Protein AF-A0A6G3X3W6-F1 (afdb_monomer_lite)

Secondary structure (DSSP, 8-state):
-TT---EEEEETTEEEEE--BTTB----SS-SS---HHHHHTT---S-TTHHHHHHHHHHHHHHGGG--SHHHHHHHT-

Sequence (79 aa):
REGFAIDLETTPAGHGWMYPTDGLLVHGNHYQAGIPAPLAAAGYRPMSSDSLVRVPRAEQGLAALRHSTGPEESRELIR

Structure (mmCIF, N/CA/C/O backbone):
data_AF-A0A6G3X3W6-F1
#
_entry.id   AF-A0A6G3X3W6-F1
#
loop_
_atom_site.group_PDB
_atom_site.id
_atom_site.type_symbol
_atom_site.label_atom_id
_atom_site.label_alt_id
_atom_site.label_comp_id
_atom_site.label_asym_id
_atom_site.label_entity_id
_atom_site.label_seq_id
_atom_site.pdbx_PDB_ins_code
_atom_site.Cartn_x
_atom_site.Cartn_y
_atom_site.Cartn_z
_atom_site.occupancy
_atom_site.B_iso_or_equiv
_atom_site.auth_seq_id
_atom_site.auth_comp_id
_atom_site.auth_asym_id
_atom_site.auth_atom_id
_atom_site.pdbx_PDB_model_num
ATOM 1 N N . ARG A 1 1 ? -10.628 12.961 -1.009 1.00 55.41 1 ARG A N 1
ATOM 2 C CA . ARG A 1 1 ? -11.752 12.079 -0.619 1.00 55.41 1 ARG A CA 1
ATOM 3 C C . ARG A 1 1 ? -11.407 11.543 0.755 1.00 55.41 1 ARG A C 1
ATOM 5 O O . ARG A 1 1 ? -10.378 10.892 0.867 1.00 55.41 1 ARG A O 1
ATOM 12 N N . GLU A 1 2 ? -12.173 11.898 1.780 1.00 74.81 2 GLU A N 1
ATOM 13 C CA . GLU A 1 2 ? -11.967 11.342 3.122 1.00 74.81 2 GLU A CA 1
ATOM 14 C C . GLU A 1 2 ? -12.167 9.822 3.083 1.00 74.81 2 GLU A C 1
ATOM 16 O O . GLU A 1 2 ? -13.007 9.328 2.328 1.00 74.81 2 GLU A O 1
ATOM 21 N N . GLY A 1 3 ? -11.336 9.081 3.818 1.00 77.75 3 GLY A N 1
ATOM 22 C CA . GLY A 1 3 ? -11.366 7.614 3.834 1.00 77.75 3 GLY A CA 1
ATOM 23 C C . GLY A 1 3 ? -10.763 6.920 2.605 1.00 77.75 3 GLY A C 1
ATOM 24 O O . GLY A 1 3 ? -10.871 5.704 2.497 1.00 77.75 3 GLY A O 1
ATOM 25 N N . PHE A 1 4 ? -10.127 7.651 1.682 1.00 88.25 4 PHE A N 1
ATOM 26 C CA . PHE A 1 4 ? -9.399 7.055 0.558 1.00 88.25 4 PHE A CA 1
ATOM 27 C C . PHE A 1 4 ? -7.891 7.121 0.799 1.00 88.25 4 PHE A C 1
ATOM 29 O O . PHE A 1 4 ? -7.355 8.200 1.048 1.00 88.25 4 PHE A O 1
ATOM 36 N N . ALA A 1 5 ? -7.217 5.980 0.682 1.00 93.50 5 ALA A N 1
ATOM 37 C CA . ALA A 1 5 ? -5.769 5.875 0.788 1.00 93.50 5 ALA A CA 1
ATOM 38 C C . ALA A 1 5 ? -5.193 5.211 -0.467 1.00 93.50 5 ALA A C 1
ATOM 40 O O . ALA A 1 5 ? -5.832 4.361 -1.088 1.00 93.50 5 ALA A O 1
ATOM 41 N N . ILE A 1 6 ? -3.987 5.627 -0.830 1.00 95.62 6 ILE A N 1
ATOM 42 C CA . ILE A 1 6 ? -3.178 5.056 -1.902 1.00 95.62 6 ILE A CA 1
ATOM 43 C C . ILE A 1 6 ? -1.729 5.082 -1.431 1.00 95.62 6 ILE A C 1
ATOM 45 O O . ILE A 1 6 ? -1.294 6.075 -0.845 1.00 95.62 6 ILE A O 1
ATOM 49 N N . ASP A 1 7 ? -1.007 3.999 -1.679 1.00 97.25 7 ASP A N 1
ATOM 50 C CA 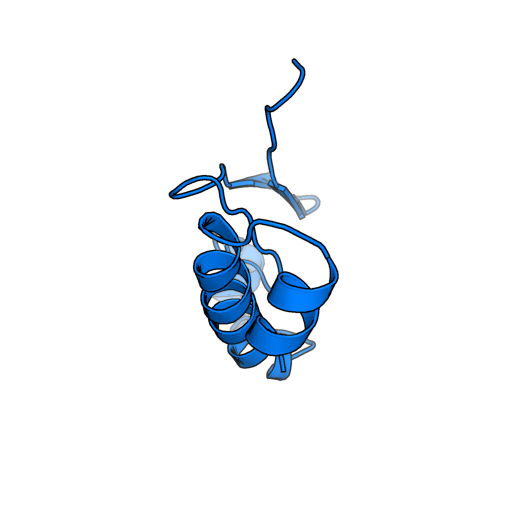. ASP A 1 7 ? 0.447 3.970 -1.563 1.00 97.25 7 ASP A CA 1
ATOM 51 C C . ASP A 1 7 ? 1.054 4.132 -2.956 1.00 97.25 7 ASP A C 1
ATOM 53 O O . ASP A 1 7 ? 0.545 3.546 -3.914 1.00 97.25 7 ASP A O 1
ATOM 57 N N . LEU A 1 8 ? 2.105 4.942 -3.078 1.00 96.81 8 LEU A N 1
ATOM 58 C CA . LEU A 1 8 ? 2.767 5.239 -4.346 1.00 96.81 8 LEU A CA 1
ATOM 59 C C . LEU A 1 8 ? 4.263 4.955 -4.222 1.00 96.81 8 LEU A C 1
ATOM 61 O O . LEU A 1 8 ? 5.007 5.693 -3.577 1.00 96.81 8 LEU A O 1
ATOM 65 N N . GLU A 1 9 ? 4.715 3.927 -4.928 1.00 96.38 9 GLU A N 1
ATOM 66 C CA . GLU A 1 9 ? 6.115 3.535 -5.005 1.00 96.38 9 GLU A CA 1
ATOM 67 C C . GLU A 1 9 ? 6.744 4.125 -6.262 1.00 96.38 9 GLU A C 1
ATOM 69 O O . GLU A 1 9 ? 6.371 3.796 -7.391 1.00 96.38 9 GLU A O 1
ATOM 74 N N . THR A 1 10 ? 7.720 5.012 -6.087 1.00 93.56 10 THR A N 1
ATOM 75 C CA . THR A 1 10 ? 8.281 5.780 -7.201 1.00 93.56 10 THR A CA 1
ATOM 76 C C . THR A 1 10 ? 9.720 5.403 -7.523 1.00 93.56 10 THR A C 1
ATOM 78 O O . THR A 1 10 ? 10.545 5.187 -6.637 1.00 93.56 10 THR A O 1
ATOM 81 N N . THR A 1 11 ? 10.048 5.437 -8.810 1.00 90.25 11 THR A N 1
ATOM 82 C CA . THR A 1 11 ? 11.410 5.527 -9.341 1.00 90.25 11 THR A CA 1
ATOM 83 C C . THR A 1 11 ? 11.467 6.634 -10.394 1.00 90.25 11 THR A C 1
ATOM 85 O O . THR A 1 11 ? 10.417 7.038 -10.900 1.00 90.25 11 THR A O 1
ATOM 88 N N . PRO A 1 12 ? 12.663 7.080 -10.815 1.00 89.31 12 PRO A N 1
ATOM 89 C CA . PRO A 1 12 ? 12.781 7.949 -11.985 1.00 89.31 12 PRO A CA 1
ATOM 90 C C . PRO A 1 12 ? 12.209 7.339 -13.278 1.00 89.31 12 PRO A C 1
ATOM 92 O O . PRO A 1 12 ? 11.842 8.076 -14.184 1.00 89.31 12 PRO A O 1
ATOM 95 N N . ALA A 1 13 ? 12.139 6.006 -13.377 1.00 84.56 13 ALA A N 1
ATOM 96 C CA . ALA A 1 13 ? 11.697 5.292 -14.576 1.00 84.56 13 ALA A CA 1
ATOM 97 C C . ALA A 1 13 ? 10.189 4.979 -14.596 1.00 84.56 13 ALA A C 1
ATOM 99 O O . ALA A 1 13 ? 9.678 4.521 -15.616 1.00 84.56 13 ALA A O 1
ATOM 100 N N . GLY A 1 14 ? 9.477 5.186 -13.486 1.00 86.81 14 GLY A N 1
ATOM 101 C CA . GLY A 1 14 ? 8.058 4.861 -13.380 1.00 86.81 14 GLY A CA 1
ATOM 102 C C . GLY A 1 14 ? 7.574 4.689 -11.944 1.00 86.81 14 GLY A C 1
ATOM 103 O O . GLY A 1 14 ? 8.352 4.774 -10.986 1.00 86.81 14 GLY A O 1
ATOM 104 N N . HIS A 1 15 ? 6.271 4.447 -11.809 1.00 92.69 15 HIS A N 1
ATOM 105 C CA . HIS A 1 15 ? 5.571 4.388 -10.529 1.00 92.69 15 HIS A CA 1
ATOM 106 C C . HIS A 1 15 ? 4.675 3.149 -10.453 1.00 92.69 15 HIS A C 1
ATOM 108 O O . HIS A 1 15 ? 4.029 2.795 -11.439 1.00 92.69 15 HIS A O 1
ATOM 114 N N . GLY A 1 16 ? 4.631 2.520 -9.282 1.00 94.25 16 GLY A N 1
ATOM 115 C CA . GLY A 1 16 ? 3.640 1.515 -8.904 1.00 94.25 16 GLY A CA 1
ATOM 116 C C . GLY A 1 16 ? 2.759 2.060 -7.786 1.00 94.25 16 GLY A C 1
ATOM 117 O O . GLY A 1 16 ? 3.158 2.981 -7.077 1.00 94.25 16 GLY A O 1
ATOM 118 N N . TRP A 1 17 ? 1.553 1.525 -7.632 1.00 96.94 17 TRP A N 1
ATOM 119 C CA . TRP A 1 17 ? 0.668 1.924 -6.544 1.00 96.94 17 TRP A CA 1
ATOM 120 C C . TRP A 1 17 ? -0.093 0.738 -5.979 1.00 96.94 17 TRP A C 1
ATOM 122 O O . TRP A 1 17 ? -0.344 -0.249 -6.670 1.00 96.94 17 TRP A O 1
ATOM 132 N N . MET A 1 18 ? -0.498 0.873 -4.722 1.0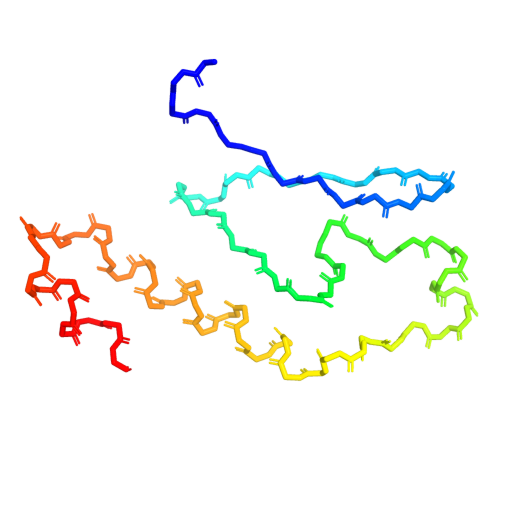0 97.75 18 MET A N 1
ATOM 133 C CA . MET A 1 18 ? -1.362 -0.082 -4.044 1.00 97.75 18 MET A CA 1
ATOM 134 C C . MET A 1 18 ? -2.564 0.636 -3.445 1.00 97.75 18 MET A C 1
ATOM 136 O O . MET A 1 18 ? -2.488 1.791 -3.020 1.00 97.75 18 MET A O 1
ATOM 140 N N . TYR A 1 19 ? -3.680 -0.080 -3.398 1.00 95.94 19 TYR A N 1
ATOM 141 C CA . TYR A 1 19 ? -4.869 0.325 -2.661 1.00 95.94 19 TYR A CA 1
ATOM 142 C C . TYR A 1 19 ? -5.005 -0.528 -1.400 1.00 95.94 19 TYR A C 1
ATOM 144 O O . TYR A 1 19 ? -4.468 -1.638 -1.358 1.00 95.94 19 TYR A O 1
ATOM 152 N N . PRO A 1 20 ? -5.738 -0.045 -0.382 1.00 94.81 20 PRO A N 1
ATOM 153 C CA . PRO A 1 20 ? -6.035 -0.852 0.784 1.00 94.81 20 PRO A CA 1
ATOM 154 C C . PRO A 1 20 ? -6.720 -2.166 0.394 1.00 94.81 20 PRO A C 1
ATOM 156 O O . PRO A 1 20 ? -7.689 -2.162 -0.367 1.00 94.81 20 PRO A O 1
ATOM 159 N N . THR A 1 21 ? -6.253 -3.272 0.962 1.00 92.88 21 THR A N 1
ATOM 160 C CA . THR A 1 21 ? -6.924 -4.575 0.902 1.00 92.88 21 THR A CA 1
ATOM 161 C C . THR A 1 21 ? -7.593 -4.809 2.247 1.00 92.88 21 THR A C 1
ATOM 163 O O . THR A 1 21 ? -6.976 -4.604 3.288 1.00 92.88 21 THR A O 1
ATOM 166 N N . ASP A 1 22 ? -8.886 -5.135 2.245 1.00 91.50 22 ASP A N 1
ATOM 167 C CA . ASP A 1 22 ? -9.686 -5.276 3.471 1.00 91.50 22 ASP A CA 1
ATOM 168 C C . ASP A 1 22 ? -9.569 -4.078 4.434 1.00 91.50 22 ASP A C 1
ATOM 170 O O . ASP A 1 22 ? -9.584 -4.215 5.658 1.00 91.50 22 ASP A O 1
ATOM 174 N N . GLY A 1 23 ? -9.482 -2.866 3.881 1.00 90.25 23 GLY A N 1
ATOM 175 C CA . GLY A 1 23 ? -9.368 -1.632 4.664 1.00 90.25 23 GLY A CA 1
ATOM 176 C C . GLY A 1 23 ? -8.000 -1.413 5.319 1.00 90.25 23 GLY A C 1
ATOM 177 O O . GLY A 1 23 ? -7.857 -0.460 6.079 1.00 90.25 23 GLY A O 1
ATOM 178 N N . LEU A 1 24 ? -7.000 -2.247 5.015 1.00 93.12 24 LEU A N 1
ATOM 179 C CA . LEU A 1 24 ? -5.623 -2.095 5.471 1.00 93.12 24 LEU A CA 1
ATOM 180 C C . LEU A 1 24 ? -4.689 -1.771 4.312 1.00 93.12 24 LEU A C 1
ATOM 182 O O . LEU A 1 24 ? -4.779 -2.347 3.232 1.00 93.12 24 LEU A O 1
ATOM 186 N N . LEU A 1 25 ? -3.760 -0.859 4.569 1.00 95.56 25 LEU A N 1
ATOM 187 C CA . LEU A 1 25 ? -2.655 -0.536 3.680 1.00 95.56 25 LEU A CA 1
ATOM 188 C C . LEU A 1 25 ? -1.391 -0.479 4.532 1.00 95.56 25 LEU A C 1
ATOM 190 O O . LEU A 1 25 ? -1.285 0.364 5.423 1.00 95.56 25 LEU A O 1
ATOM 194 N N . VAL A 1 26 ? -0.464 -1.402 4.287 1.00 96.19 26 VAL A N 1
ATOM 195 C CA . VAL A 1 26 ? 0.785 -1.528 5.042 1.00 96.19 26 VAL A CA 1
ATOM 196 C C . VAL A 1 26 ? 1.949 -1.463 4.070 1.00 96.19 26 VAL A C 1
ATOM 198 O O . VAL A 1 26 ? 1.993 -2.210 3.094 1.00 96.19 26 VAL A O 1
ATOM 201 N N . HIS A 1 27 ? 2.897 -0.574 4.356 1.00 97.38 27 HIS A N 1
ATOM 202 C CA . HIS A 1 27 ? 4.093 -0.399 3.547 1.00 97.38 27 HIS A CA 1
ATOM 203 C C . HIS A 1 27 ? 5.356 -0.530 4.407 1.00 97.38 27 HIS A C 1
ATOM 205 O O . HIS A 1 27 ? 5.427 -0.020 5.529 1.00 97.38 27 HIS A O 1
ATOM 211 N N . GLY A 1 28 ? 6.345 -1.248 3.885 1.00 95.19 28 GLY A N 1
ATOM 212 C CA . GLY A 1 28 ? 7.649 -1.454 4.496 1.00 95.19 28 GLY A CA 1
ATOM 213 C C . GLY A 1 28 ? 8.726 -0.519 3.944 1.00 95.19 28 GLY A C 1
ATOM 214 O O . GLY A 1 28 ? 8.538 0.677 3.786 1.00 95.19 28 GLY A O 1
ATOM 215 N N . ASN A 1 29 ? 9.912 -1.066 3.698 1.00 94.81 29 ASN A N 1
ATOM 216 C CA . ASN A 1 29 ? 11.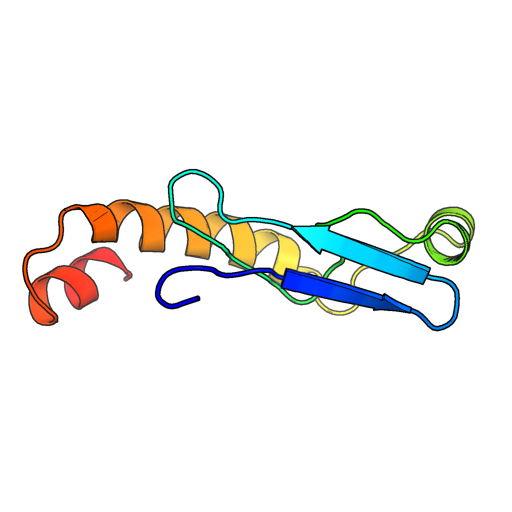035 -0.402 3.036 1.00 94.81 29 ASN A CA 1
ATOM 217 C C . ASN A 1 29 ? 11.518 -1.221 1.826 1.00 94.81 29 ASN A C 1
ATOM 219 O O . ASN A 1 29 ? 12.703 -1.208 1.484 1.00 94.81 29 ASN A O 1
ATOM 223 N N . HIS A 1 30 ? 10.609 -1.977 1.210 1.00 94.94 30 HIS A N 1
ATOM 224 C CA . HIS A 1 30 ? 10.836 -2.734 -0.017 1.00 94.94 30 HIS A CA 1
ATOM 225 C C . HIS A 1 30 ? 9.680 -2.494 -0.990 1.00 94.94 30 HIS A C 1
ATOM 227 O O . HIS A 1 30 ? 8.599 -2.107 -0.561 1.00 94.94 30 HIS A O 1
ATOM 233 N N . TYR A 1 31 ? 9.914 -2.726 -2.285 1.00 94.56 31 TYR A N 1
ATOM 234 C CA . TYR A 1 31 ? 8.860 -2.607 -3.294 1.00 94.56 31 TYR A CA 1
ATOM 235 C C . TYR A 1 31 ? 7.823 -3.720 -3.108 1.00 94.56 31 TYR A C 1
ATOM 237 O O . TYR A 1 31 ? 8.175 -4.902 -3.153 1.00 94.56 31 TYR A O 1
ATOM 245 N N . GLN A 1 32 ? 6.563 -3.339 -2.931 1.00 95.31 32 GLN A N 1
ATOM 246 C CA . GLN A 1 32 ? 5.402 -4.212 -2.772 1.00 95.31 32 GLN A CA 1
ATOM 247 C C . GLN A 1 32 ? 4.438 -4.088 -3.962 1.00 95.31 32 GLN A C 1
ATOM 249 O O . GLN A 1 32 ? 3.817 -5.081 -4.340 1.00 95.31 32 GLN A O 1
ATOM 254 N N . ALA A 1 33 ? 4.377 -2.924 -4.623 1.00 95.19 33 ALA A N 1
ATOM 255 C CA . ALA A 1 33 ? 3.593 -2.725 -5.850 1.00 95.19 33 ALA A CA 1
ATOM 256 C C . ALA A 1 33 ? 4.209 -3.429 -7.079 1.00 95.19 33 ALA A C 1
ATOM 258 O O . ALA A 1 33 ? 3.572 -3.553 -8.127 1.0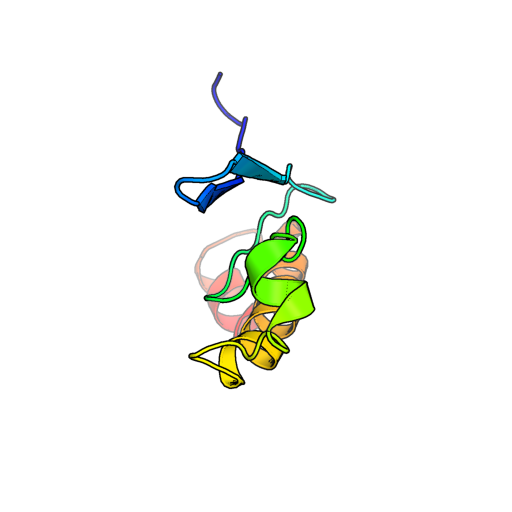0 95.19 33 ALA A O 1
ATOM 259 N N . GLY A 1 34 ? 5.457 -3.885 -6.951 1.00 92.50 34 GLY A N 1
ATOM 260 C CA . GLY A 1 34 ? 6.210 -4.618 -7.963 1.00 92.50 34 GLY A CA 1
ATOM 261 C C . GLY A 1 34 ? 7.642 -4.102 -8.076 1.00 92.50 34 GLY A C 1
ATOM 262 O O . GLY A 1 34 ? 7.895 -2.904 -7.985 1.00 92.50 34 GLY A O 1
ATOM 263 N N . ILE A 1 35 ? 8.602 -5.005 -8.292 1.00 90.75 35 ILE A N 1
ATOM 264 C CA . ILE A 1 35 ? 10.009 -4.616 -8.441 1.00 90.75 35 ILE A CA 1
ATOM 265 C C . ILE A 1 35 ? 10.191 -3.926 -9.806 1.00 90.75 35 ILE A C 1
ATOM 267 O O . ILE A 1 35 ? 9.916 -4.549 -10.836 1.00 90.75 35 ILE A O 1
ATOM 271 N N . PRO A 1 36 ? 10.707 -2.684 -9.856 1.00 89.00 36 PRO A N 1
ATOM 272 C CA . PRO A 1 36 ? 10.999 -2.001 -11.114 1.00 89.00 36 PRO A CA 1
ATOM 273 C C . PRO A 1 36 ? 11.927 -2.833 -12.012 1.00 89.00 36 PRO A C 1
ATOM 275 O O . PRO A 1 36 ? 12.956 -3.326 -11.547 1.00 89.00 36 PRO A O 1
ATOM 278 N N . ALA A 1 37 ? 11.611 -2.953 -13.307 1.00 88.56 37 ALA A N 1
ATOM 279 C CA . ALA A 1 37 ? 12.342 -3.827 -14.236 1.00 88.56 37 ALA A CA 1
ATOM 280 C C . ALA A 1 37 ? 13.877 -3.626 -14.243 1.00 88.56 37 ALA A C 1
ATOM 282 O O . ALA A 1 37 ? 14.592 -4.632 -14.226 1.00 88.56 37 ALA A O 1
ATOM 283 N N . PRO A 1 38 ? 14.418 -2.387 -14.182 1.00 87.25 38 PRO A N 1
ATOM 284 C CA . PRO A 1 38 ? 15.865 -2.183 -14.080 1.00 87.25 38 PRO A CA 1
ATOM 285 C C . PRO A 1 38 ? 16.478 -2.789 -12.808 1.00 87.25 38 PRO A C 1
ATOM 287 O O . PRO A 1 38 ? 17.577 -3.333 -12.851 1.00 87.25 38 PRO A O 1
ATOM 290 N N .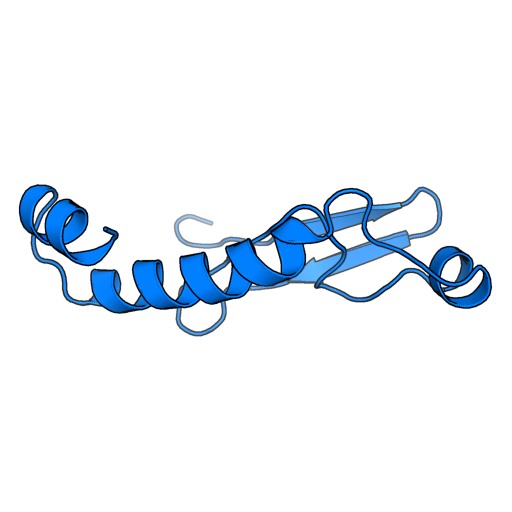 LEU A 1 39 ? 15.761 -2.731 -11.680 1.00 87.62 39 LEU A N 1
ATOM 291 C CA . LEU A 1 39 ? 16.203 -3.322 -10.414 1.00 87.62 39 LEU A CA 1
ATOM 292 C C . LEU A 1 39 ? 16.063 -4.846 -10.426 1.00 87.62 39 LEU A C 1
ATOM 294 O O . LEU A 1 39 ? 16.943 -5.543 -9.926 1.00 87.62 39 LEU A O 1
ATOM 298 N N . ALA A 1 40 ? 14.990 -5.371 -11.022 1.00 88.44 40 ALA A N 1
ATOM 299 C CA . ALA A 1 40 ? 14.789 -6.809 -11.168 1.00 88.44 40 ALA A CA 1
ATOM 300 C C . ALA A 1 40 ? 15.922 -7.451 -11.989 1.00 88.44 40 ALA A C 1
ATOM 302 O O . ALA A 1 40 ? 16.499 -8.449 -11.560 1.00 88.44 40 ALA A O 1
ATOM 303 N N . ALA A 1 41 ? 16.304 -6.831 -13.113 1.00 89.50 41 ALA A N 1
ATOM 304 C CA . ALA A 1 41 ? 17.401 -7.294 -13.966 1.00 89.50 41 ALA A CA 1
ATOM 305 C C . ALA A 1 41 ? 18.770 -7.287 -13.257 1.00 89.50 41 ALA A C 1
ATOM 307 O O . ALA A 1 41 ? 19.624 -8.117 -13.559 1.00 89.50 41 ALA A O 1
ATOM 308 N N . ALA A 1 42 ? 18.969 -6.380 -12.297 1.00 90.56 42 ALA A N 1
ATOM 309 C CA . ALA A 1 42 ? 20.192 -6.279 -11.500 1.00 90.56 42 ALA A CA 1
ATOM 310 C C . ALA A 1 42 ? 20.208 -7.201 -10.263 1.00 90.56 42 ALA A C 1
ATOM 312 O O . ALA A 1 42 ? 21.164 -7.166 -9.487 1.00 90.56 42 ALA A O 1
ATOM 313 N N . GLY A 1 43 ? 19.168 -8.017 -10.056 1.00 87.88 43 GLY A N 1
ATOM 314 C CA . GLY A 1 43 ? 19.062 -8.893 -8.890 1.00 87.88 43 GLY A CA 1
ATOM 315 C C . GLY A 1 43 ? 18.724 -8.124 -7.615 1.00 87.88 43 GLY A C 1
ATOM 316 O O . GLY A 1 43 ? 19.480 -8.169 -6.645 1.00 87.88 43 GLY A O 1
ATOM 317 N N . TYR A 1 44 ? 17.593 -7.411 -7.637 1.00 89.12 44 TYR A N 1
ATOM 318 C CA . TYR A 1 44 ? 17.077 -6.613 -6.523 1.00 89.12 44 TYR A CA 1
ATOM 319 C C . TYR A 1 44 ? 17.221 -7.302 -5.159 1.00 89.12 44 TYR A C 1
ATOM 321 O O . TYR A 1 44 ? 16.792 -8.438 -4.952 1.00 89.12 44 TYR A O 1
ATOM 329 N N . ARG A 1 45 ? 17.785 -6.557 -4.206 1.00 88.81 45 ARG A N 1
ATOM 330 C CA . ARG A 1 45 ? 17.855 -6.912 -2.789 1.00 88.81 45 ARG A CA 1
ATOM 331 C C . ARG A 1 45 ? 17.321 -5.732 -1.982 1.00 88.81 45 ARG A C 1
ATOM 333 O O . ARG A 1 45 ? 17.866 -4.635 -2.125 1.00 88.81 45 ARG A O 1
ATOM 340 N N . PRO A 1 46 ? 16.292 -5.920 -1.142 1.00 87.94 46 PRO A N 1
ATOM 341 C CA . PRO A 1 46 ? 15.860 -4.875 -0.227 1.00 87.94 46 PRO A CA 1
ATOM 342 C C . PRO A 1 46 ? 17.030 -4.408 0.641 1.00 87.94 46 PRO A C 1
ATOM 344 O O . PRO A 1 46 ? 17.751 -5.236 1.198 1.00 87.94 46 PRO A O 1
ATOM 347 N N . MET A 1 47 ? 17.206 -3.091 0.790 1.00 85.38 47 MET A N 1
ATOM 348 C CA . MET A 1 47 ? 18.232 -2.555 1.698 1.00 85.38 47 MET A CA 1
ATOM 349 C C . MET A 1 47 ? 17.967 -2.953 3.155 1.00 85.38 47 MET A C 1
ATOM 351 O O . MET A 1 47 ? 18.897 -3.146 3.930 1.00 85.38 47 MET A O 1
ATOM 355 N N . SER A 1 48 ? 16.691 -3.111 3.508 1.00 87.56 48 SER A N 1
ATOM 356 C CA . SER A 1 48 ? 16.213 -3.564 4.811 1.00 87.56 48 SER A CA 1
ATOM 357 C C . SER A 1 48 ? 15.489 -4.895 4.613 1.00 87.56 48 SER A C 1
ATOM 359 O O . SER A 1 48 ? 14.299 -4.940 4.307 1.00 87.56 48 SER A O 1
ATOM 361 N N . SER A 1 49 ? 16.225 -6.003 4.728 1.00 88.69 49 SER A N 1
ATOM 362 C CA . SER A 1 49 ? 15.648 -7.353 4.613 1.00 88.69 49 SER A CA 1
ATOM 363 C C . SER A 1 49 ? 14.657 -7.660 5.741 1.00 88.69 49 SER A C 1
ATOM 365 O O . SER A 1 49 ? 13.683 -8.376 5.526 1.00 88.69 49 SER A O 1
ATOM 367 N N . ASP A 1 50 ? 14.832 -7.039 6.911 1.00 94.69 50 ASP A N 1
ATOM 368 C CA . ASP A 1 50 ? 13.881 -7.078 8.024 1.00 94.69 50 ASP A CA 1
ATOM 369 C C . ASP A 1 50 ? 12.503 -6.516 7.637 1.00 94.69 50 ASP A C 1
ATOM 371 O O . ASP A 1 50 ? 11.488 -6.933 8.198 1.00 94.69 50 ASP A O 1
ATOM 375 N N . SER A 1 51 ? 12.430 -5.647 6.622 1.00 94.31 51 SER A N 1
ATOM 376 C CA . SER A 1 51 ? 11.157 -5.169 6.093 1.00 94.31 51 SER A CA 1
ATOM 377 C C . SER A 1 51 ? 10.265 -6.292 5.567 1.00 94.31 51 SER A C 1
ATOM 379 O O . SER A 1 51 ? 9.046 -6.150 5.650 1.00 94.31 51 SER A O 1
ATOM 381 N N . LEU A 1 52 ? 10.840 -7.383 5.051 1.00 93.19 52 LEU A N 1
ATOM 382 C CA . LEU A 1 52 ? 10.082 -8.541 4.566 1.00 93.19 52 LEU A CA 1
ATOM 383 C C . LEU A 1 52 ? 9.362 -9.269 5.710 1.00 93.19 52 LEU A C 1
ATOM 385 O O . LEU A 1 52 ? 8.370 -9.950 5.483 1.00 93.19 52 LEU A O 1
ATOM 389 N N . VAL A 1 53 ? 9.849 -9.113 6.945 1.00 95.00 53 VAL A N 1
ATOM 390 C CA . VAL A 1 53 ? 9.237 -9.681 8.154 1.00 95.00 53 VAL A CA 1
ATOM 391 C C . VAL A 1 53 ? 8.294 -8.676 8.813 1.00 95.00 53 VAL A C 1
ATOM 393 O O . VAL A 1 53 ? 7.225 -9.053 9.289 1.00 95.00 53 VAL A O 1
ATOM 396 N N . ARG A 1 54 ? 8.672 -7.391 8.849 1.00 94.94 54 ARG A N 1
ATOM 397 C CA . ARG A 1 54 ? 7.871 -6.340 9.495 1.00 94.94 54 ARG A CA 1
ATOM 398 C C . ARG A 1 54 ? 6.520 -6.123 8.825 1.00 94.94 54 ARG A C 1
ATOM 400 O O . ARG A 1 54 ? 5.549 -5.940 9.546 1.00 94.94 54 ARG A O 1
ATOM 407 N N . VAL A 1 55 ? 6.448 -6.168 7.492 1.00 96.12 55 VAL A N 1
ATOM 408 C CA . VAL A 1 55 ? 5.191 -5.950 6.753 1.00 96.12 55 VAL A CA 1
ATOM 409 C C . VAL A 1 55 ? 4.117 -6.981 7.117 1.00 96.12 55 VAL A C 1
ATOM 411 O O . VAL A 1 55 ? 3.102 -6.564 7.671 1.00 96.12 55 VAL A O 1
ATOM 414 N N . PRO A 1 56 ? 4.325 -8.304 6.948 1.00 95.00 56 PRO A N 1
ATOM 415 C CA . PRO A 1 56 ? 3.288 -9.281 7.283 1.00 95.00 56 PRO A CA 1
ATOM 416 C C . PRO A 1 56 ? 2.947 -9.300 8.780 1.00 95.00 56 PRO A C 1
ATOM 418 O O . PRO A 1 56 ? 1.805 -9.564 9.148 1.00 95.00 56 PRO A O 1
ATOM 421 N N . ARG A 1 57 ? 3.902 -8.985 9.670 1.00 94.38 57 ARG A N 1
ATOM 422 C CA . ARG A 1 57 ? 3.619 -8.847 11.110 1.00 94.38 57 ARG A CA 1
ATOM 423 C C . ARG A 1 57 ? 2.740 -7.638 11.418 1.00 94.38 57 ARG A C 1
ATOM 425 O O . ARG A 1 57 ? 1.808 -7.753 12.207 1.00 94.38 57 ARG A O 1
ATOM 432 N N . ALA A 1 58 ? 3.033 -6.494 10.804 1.00 93.75 58 ALA A N 1
ATOM 433 C CA . ALA A 1 58 ? 2.225 -5.294 10.959 1.00 93.75 58 ALA A CA 1
ATOM 434 C C . ALA A 1 58 ? 0.819 -5.505 10.386 1.00 93.75 58 ALA A C 1
ATOM 436 O O . ALA A 1 58 ? -0.149 -5.147 11.045 1.00 93.75 58 ALA A O 1
ATOM 437 N N . GLU A 1 59 ? 0.688 -6.147 9.222 1.00 94.88 59 GLU A N 1
ATOM 438 C CA . GLU A 1 59 ? -0.614 -6.517 8.650 1.00 94.88 59 GLU A CA 1
ATOM 439 C C . GLU A 1 59 ? -1.432 -7.388 9.607 1.00 94.88 59 GLU A C 1
ATOM 441 O O . GLU A 1 59 ? -2.585 -7.066 9.885 1.00 94.88 59 GLU A O 1
ATOM 446 N N . GLN A 1 60 ? -0.833 -8.443 10.168 1.00 92.69 60 GLN A N 1
ATOM 447 C CA . GLN A 1 60 ? -1.503 -9.320 11.135 1.00 92.69 60 GLN A CA 1
ATOM 448 C C . GLN A 1 60 ? -1.950 -8.565 12.394 1.00 92.69 60 GLN A C 1
ATOM 450 O O . GLN A 1 60 ? -3.102 -8.693 12.809 1.00 92.69 60 GLN A O 1
ATOM 455 N N . GLY A 1 61 ? -1.063 -7.755 12.982 1.00 91.94 61 GLY A N 1
ATOM 456 C CA . GLY A 1 61 ? -1.381 -6.969 14.176 1.00 91.94 61 GLY A CA 1
ATOM 457 C C . GLY A 1 61 ? -2.467 -5.921 13.920 1.00 91.94 61 GLY A C 1
ATOM 458 O O . GLY A 1 61 ? -3.390 -5.777 14.716 1.00 91.94 61 GLY A O 1
ATOM 459 N N . LEU A 1 62 ? -2.408 -5.225 12.780 1.00 92.56 62 LEU A N 1
ATOM 460 C CA . LEU A 1 62 ? -3.402 -4.220 12.398 1.00 92.56 62 LEU A CA 1
ATOM 461 C C . LEU A 1 62 ? -4.753 -4.847 12.030 1.00 92.56 62 LEU A C 1
ATOM 463 O O . LEU A 1 62 ? -5.791 -4.261 12.327 1.00 92.56 62 LEU A O 1
ATOM 467 N N . ALA A 1 63 ? -4.770 -6.046 11.442 1.00 92.69 63 ALA A N 1
ATOM 468 C CA . ALA A 1 63 ? -6.008 -6.769 11.155 1.00 92.69 63 ALA A CA 1
ATOM 469 C C . ALA A 1 63 ? -6.794 -7.104 12.426 1.00 92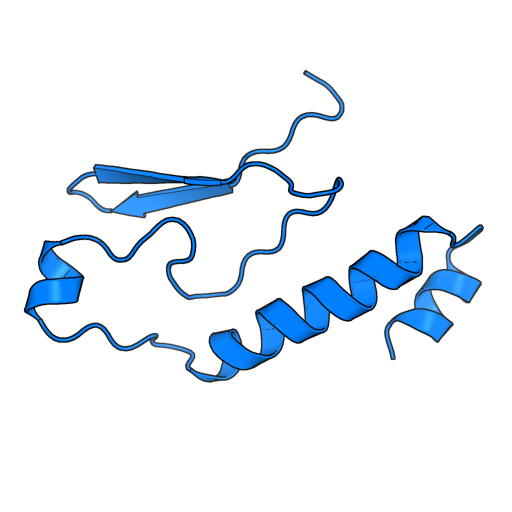.69 63 ALA A C 1
ATOM 471 O O . ALA A 1 63 ? -8.020 -6.973 12.433 1.00 92.69 63 ALA A O 1
ATOM 472 N N . ALA A 1 64 ? -6.105 -7.444 13.520 1.00 90.31 64 ALA A N 1
ATOM 473 C CA . ALA A 1 64 ? -6.746 -7.682 14.812 1.00 90.31 64 ALA A CA 1
ATOM 474 C C . ALA A 1 64 ? -7.454 -6.431 15.370 1.00 90.31 64 ALA A C 1
ATOM 476 O O . ALA A 1 64 ? -8.457 -6.550 16.071 1.00 90.31 64 ALA A O 1
ATOM 477 N N . LEU A 1 65 ? -7.001 -5.226 15.006 1.00 90.19 65 LEU A N 1
ATOM 478 C CA . LEU A 1 65 ? -7.590 -3.972 15.487 1.00 90.19 65 LEU A CA 1
ATOM 479 C C . LEU A 1 65 ? -8.945 -3.639 14.889 1.00 90.19 65 LEU A C 1
ATOM 481 O O . LEU A 1 65 ? -9.639 -2.778 15.424 1.00 90.19 65 LEU A O 1
ATOM 485 N N . ARG A 1 66 ? -9.340 -4.294 13.794 1.00 85.50 66 ARG A N 1
ATOM 486 C CA . ARG A 1 66 ? -10.613 -4.024 13.113 1.00 85.50 66 ARG A CA 1
ATOM 487 C C . ARG A 1 66 ? -11.820 -4.118 14.054 1.00 85.50 66 ARG A C 1
ATOM 489 O O . ARG A 1 66 ? -12.829 -3.461 13.813 1.00 85.50 66 ARG A O 1
ATOM 496 N N . HIS A 1 67 ? -11.716 -4.940 15.094 1.00 83.69 67 HIS A N 1
ATOM 497 C CA . HIS A 1 67 ? -12.774 -5.165 16.076 1.00 83.69 67 HIS A CA 1
ATOM 498 C C . HIS A 1 67 ? -12.519 -4.484 17.424 1.00 83.69 67 HIS A C 1
ATOM 500 O O . HIS A 1 67 ? -13.361 -4.592 18.310 1.00 83.69 67 HIS A O 1
ATOM 506 N N . SER A 1 68 ? -11.397 -3.774 17.566 1.00 88.94 68 SER A N 1
ATOM 507 C CA . SER A 1 68 ? -11.070 -3.057 18.793 1.00 88.94 68 SER A CA 1
ATOM 508 C C . SER A 1 68 ? -12.038 -1.899 19.013 1.00 88.94 68 SER A C 1
ATOM 510 O O . SER A 1 68 ? -12.353 -1.129 18.102 1.00 88.94 68 SER A O 1
ATOM 512 N N . THR A 1 69 ? -12.496 -1.762 20.249 1.00 87.62 69 THR A N 1
ATOM 513 C CA . THR A 1 69 ? -13.463 -0.749 20.672 1.00 87.62 69 THR A CA 1
ATOM 514 C C . THR A 1 69 ? -12.800 0.466 21.316 1.00 87.62 69 THR A C 1
ATOM 516 O O . THR A 1 69 ? -13.470 1.468 21.581 1.00 87.62 69 THR A O 1
ATOM 519 N N . GLY A 1 70 ? -11.479 0.430 21.530 1.00 89.06 70 GLY A N 1
ATOM 520 C CA . GLY A 1 70 ? -10.762 1.555 22.112 1.00 89.06 70 GLY A CA 1
ATOM 521 C C . GLY A 1 70 ? -9.235 1.425 22.141 1.00 89.06 70 GLY A C 1
ATOM 522 O O . GLY A 1 70 ? -8.676 0.365 21.870 1.00 89.06 70 GLY A O 1
ATOM 523 N N . PRO A 1 71 ? -8.526 2.515 22.486 1.00 87.88 71 PRO A N 1
ATOM 524 C CA . PRO A 1 71 ? -7.064 2.566 22.433 1.00 87.88 71 PRO A CA 1
ATOM 525 C C . PRO A 1 71 ? -6.341 1.553 23.334 1.00 87.88 71 PRO A C 1
ATOM 527 O O . PRO A 1 71 ? -5.271 1.081 22.958 1.00 87.88 71 PRO A O 1
ATOM 530 N N . GLU A 1 72 ? -6.897 1.226 24.505 1.00 91.06 72 GLU A N 1
ATOM 531 C CA . GLU A 1 72 ? -6.293 0.250 25.426 1.00 91.06 72 GLU A CA 1
ATOM 532 C C . GLU A 1 72 ? -6.368 -1.177 24.868 1.00 91.06 72 GLU A C 1
ATOM 534 O O . GLU A 1 72 ? -5.342 -1.845 24.778 1.00 91.06 72 GLU A O 1
ATOM 539 N N . GLU A 1 73 ? -7.536 -1.598 24.371 1.00 87.94 73 GLU A N 1
ATOM 540 C CA . GLU A 1 73 ? -7.708 -2.890 23.690 1.00 87.94 73 GLU A CA 1
ATOM 541 C C . GLU A 1 73 ? -6.777 -2.999 22.470 1.00 87.94 73 GLU A C 1
ATOM 543 O O . GLU A 1 73 ? -6.083 -3.999 22.288 1.00 87.94 73 GLU A O 1
ATOM 548 N N . SER A 1 74 ? -6.651 -1.923 21.686 1.00 89.88 74 SER A N 1
ATOM 549 C CA . SER A 1 74 ? -5.706 -1.887 20.567 1.00 89.88 74 SER A CA 1
ATOM 550 C C . SER A 1 74 ? -4.251 -2.091 21.003 1.00 89.88 74 SER A C 1
ATOM 552 O O . SER A 1 74 ? -3.494 -2.771 20.316 1.00 89.88 74 SER A O 1
ATOM 554 N N . ARG A 1 75 ? -3.829 -1.519 22.137 1.00 86.25 75 ARG A N 1
ATOM 555 C CA . ARG A 1 75 ? -2.458 -1.686 22.653 1.00 86.25 75 ARG A CA 1
ATOM 556 C C . ARG A 1 75 ? -2.174 -3.104 23.131 1.00 86.25 75 ARG A C 1
ATOM 558 O O . ARG A 1 75 ? -1.032 -3.546 23.034 1.00 86.25 75 ARG A O 1
ATOM 565 N N . GLU A 1 76 ? -3.172 -3.801 23.663 1.00 87.06 76 GLU A N 1
ATOM 566 C CA . GLU A 1 76 ? -3.029 -5.204 24.058 1.00 87.06 76 GLU A CA 1
ATOM 567 C C . GLU A 1 76 ? -2.892 -6.126 22.841 1.00 87.06 76 GLU A C 1
ATOM 569 O O . GLU A 1 76 ? -2.100 -7.067 22.881 1.00 87.06 76 GLU A O 1
ATOM 574 N N . LEU A 1 77 ? -3.599 -5.816 21.747 1.00 84.88 77 LEU A N 1
ATOM 575 C CA . LEU A 1 77 ? -3.620 -6.621 20.522 1.00 84.88 77 LEU A CA 1
ATOM 576 C C . LEU A 1 77 ? -2.336 -6.531 19.672 1.00 84.88 77 LEU A C 1
ATOM 578 O O . LEU A 1 77 ? -2.002 -7.505 19.003 1.00 84.88 77 LEU A O 1
ATOM 582 N N . ILE A 1 78 ? -1.606 -5.406 19.680 1.00 79.19 78 ILE A N 1
ATOM 583 C CA . ILE A 1 78 ? -0.429 -5.170 18.800 1.00 79.19 78 ILE A CA 1
ATOM 584 C C . ILE A 1 78 ? 0.913 -5.437 19.525 1.00 79.19 78 ILE A C 1
ATOM 586 O O . ILE A 1 78 ? 1.930 -4.832 19.192 1.00 79.19 78 ILE A O 1
ATOM 590 N N . ARG A 1 79 ? 0.946 -6.289 20.557 1.00 64.75 79 ARG A N 1
ATOM 591 C CA . ARG A 1 79 ? 2.198 -6.597 21.280 1.00 64.75 79 ARG A CA 1
ATOM 592 C C . ARG A 1 79 ? 3.175 -7.467 20.491 1.00 64.75 79 ARG A C 1
ATOM 594 O O . ARG A 1 79 ? 2.737 -8.467 19.884 1.00 64.75 79 ARG A O 1
#

Radius of gyration: 15.34 Å; chains: 1; bounding box: 34×22×40 Å

pLDDT: mean 90.25, std 6.65, range [55.41, 97.75]

Organism: NCBI:txid2706086

Foldseek 3Di:
DPLWDKDWDDDPVDIFIDGDDVSDDFDFQDDPSDDPPVCVVVPHDRPPPCSVVVRVLVVQLVVVCVPPPDDVSSVVSSD